Protein AF-A0A2V8J705-F1 (afdb_monomer_lite)

Foldseek 3Di:
DDPDFAAAEPPDDVVVLVVCCVVVVPPWHFHAHPVPGTDDIDD

Radius of gyration: 10.01 Å; chains: 1; bounding box: 18×26×25 Å

Structure (mmCIF, N/CA/C/O backbone):
data_AF-A0A2V8J705-F1
#
_entry.id   AF-A0A2V8J705-F1
#
loop_
_atom_site.group_PDB
_atom_site.id
_atom_site.type_symbol
_atom_site.label_atom_id
_atom_site.label_alt_id
_atom_site.label_comp_id
_atom_site.label_asym_id
_atom_site.label_entity_id
_atom_site.label_seq_id
_atom_site.pdbx_PDB_ins_code
_atom_site.Cartn_x
_atom_site.Cartn_y
_atom_site.Cartn_z
_atom_site.occupancy
_atom_site.B_iso_or_equiv
_atom_site.auth_seq_id
_atom_site.auth_comp_id
_atom_site.auth_asym_id
_atom_site.auth_atom_id
_atom_site.pdbx_PDB_model_num
ATOM 1 N N . MET A 1 1 ? 1.075 17.219 1.906 1.00 64.75 1 MET A N 1
ATOM 2 C CA . MET A 1 1 ? 1.822 16.748 0.724 1.00 64.75 1 MET A CA 1
ATOM 3 C C . 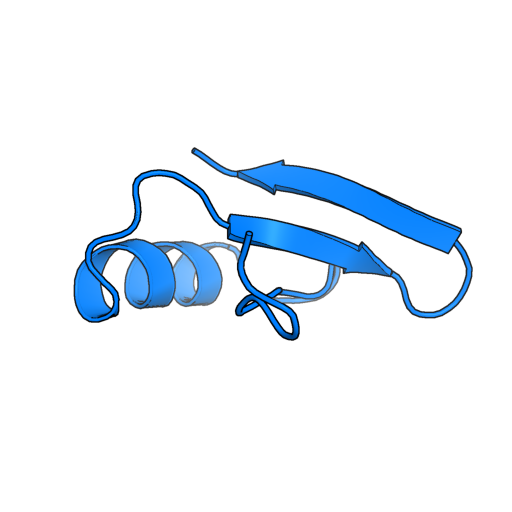MET A 1 1 ? 2.908 15.836 1.256 1.00 64.75 1 MET A C 1
ATOM 5 O O . MET A 1 1 ? 3.695 16.306 2.068 1.00 64.75 1 MET A O 1
ATOM 9 N N . THR A 1 2 ? 2.859 14.549 0.919 1.00 79.12 2 THR A N 1
ATOM 10 C CA . THR A 1 2 ? 3.847 13.549 1.354 1.00 79.12 2 THR A CA 1
ATOM 11 C C . THR A 1 2 ? 4.853 13.388 0.229 1.00 79.12 2 THR A C 1
ATOM 13 O O . THR A 1 2 ? 4.450 13.184 -0.911 1.00 79.12 2 THR A O 1
ATOM 16 N N . THR A 1 3 ? 6.134 13.556 0.537 1.00 81.12 3 THR A N 1
ATOM 17 C CA . THR A 1 3 ? 7.201 13.582 -0.472 1.00 81.12 3 THR A CA 1
ATOM 18 C C . THR A 1 3 ? 7.507 12.196 -1.039 1.00 81.12 3 THR A C 1
ATOM 20 O O . THR A 1 3 ? 7.956 12.110 -2.171 1.00 81.12 3 THR A O 1
ATOM 23 N N . ASP A 1 4 ? 7.233 11.141 -0.271 1.00 84.19 4 ASP A N 1
ATOM 24 C CA . ASP A 1 4 ? 7.530 9.753 -0.628 1.00 84.19 4 ASP A CA 1
ATOM 25 C C . ASP A 1 4 ? 6.370 8.860 -0.146 1.00 84.19 4 ASP A C 1
ATOM 27 O O . ASP A 1 4 ? 6.373 8.389 0.996 1.00 84.19 4 ASP A O 1
ATOM 31 N N . PRO A 1 5 ? 5.260 8.788 -0.905 1.00 87.44 5 PRO A N 1
ATOM 32 C CA . PRO A 1 5 ? 4.145 7.920 -0.555 1.00 87.44 5 PRO A CA 1
ATOM 33 C C . PRO A 1 5 ? 4.536 6.449 -0.732 1.00 87.44 5 PRO A C 1
ATOM 35 O O . PRO A 1 5 ? 5.365 6.115 -1.569 1.00 87.44 5 PRO A O 1
ATOM 38 N N . ILE A 1 6 ? 3.891 5.567 0.028 1.00 89.00 6 ILE A N 1
ATOM 39 C CA . ILE A 1 6 ? 3.974 4.123 -0.213 1.00 89.00 6 ILE A CA 1
ATOM 40 C C . ILE A 1 6 ? 3.247 3.837 -1.529 1.00 89.00 6 ILE A C 1
ATOM 42 O O . ILE A 1 6 ? 2.126 4.313 -1.714 1.00 89.00 6 ILE A O 1
ATOM 46 N N . THR A 1 7 ? 3.883 3.085 -2.421 1.00 91.62 7 THR A N 1
ATOM 47 C CA . THR A 1 7 ? 3.374 2.715 -3.748 1.00 91.62 7 THR A CA 1
ATOM 48 C C . THR A 1 7 ? 3.572 1.224 -3.984 1.00 91.62 7 THR A C 1
ATOM 50 O O . THR A 1 7 ? 4.459 0.630 -3.374 1.00 91.62 7 THR A O 1
ATOM 53 N N . VAL A 1 8 ? 2.784 0.642 -4.884 1.00 93.00 8 VAL A N 1
ATOM 54 C CA . VAL A 1 8 ? 2.933 -0.754 -5.340 1.00 93.00 8 VAL A CA 1
ATOM 55 C C . VAL A 1 8 ? 3.172 -0.798 -6.847 1.00 93.00 8 VAL A C 1
ATOM 57 O O . VAL A 1 8 ? 2.800 0.142 -7.551 1.00 93.00 8 VAL A O 1
ATOM 60 N N . SER A 1 9 ? 3.784 -1.868 -7.340 1.00 92.31 9 SER A N 1
ATOM 61 C CA . SER A 1 9 ? 3.928 -2.148 -8.770 1.00 92.31 9 SER A CA 1
ATOM 62 C C . SER A 1 9 ? 2.630 -2.733 -9.343 1.00 92.31 9 SER A C 1
ATOM 64 O O . SER A 1 9 ? 1.920 -3.443 -8.627 1.00 92.31 9 SER A O 1
ATOM 66 N N . PRO A 1 10 ? 2.294 -2.500 -10.627 1.00 90.69 10 PRO A N 1
ATOM 67 C CA . PRO A 1 10 ? 1.204 -3.229 -11.284 1.00 90.69 10 PRO A CA 1
ATOM 68 C C . PRO A 1 10 ? 1.443 -4.747 -11.366 1.00 90.69 10 PRO A C 1
ATOM 70 O O . PRO A 1 10 ? 0.486 -5.494 -11.566 1.00 90.69 10 PRO A O 1
ATOM 73 N N . ASP A 1 11 ? 2.692 -5.199 -11.215 1.00 91.19 11 ASP A N 1
ATOM 74 C CA . ASP A 1 11 ? 3.056 -6.619 -11.174 1.00 91.19 11 ASP A CA 1
ATOM 75 C C . ASP A 1 11 ? 2.933 -7.245 -9.769 1.00 91.19 11 ASP A C 1
ATOM 77 O O . ASP A 1 11 ? 3.061 -8.465 -9.640 1.00 91.19 11 ASP A O 1
ATOM 81 N N . ASP A 1 12 ? 2.695 -6.438 -8.725 1.00 89.75 12 ASP A N 1
ATOM 82 C CA . ASP A 1 12 ? 2.544 -6.933 -7.354 1.00 89.75 12 ASP A CA 1
ATOM 83 C C . ASP A 1 12 ? 1.192 -7.636 -7.156 1.00 89.75 12 ASP A C 1
ATOM 85 O O . ASP A 1 12 ? 0.173 -7.309 -7.775 1.00 89.75 12 ASP A O 1
ATOM 89 N N . ASP A 1 13 ? 1.158 -8.602 -6.236 1.00 91.88 13 ASP A N 1
ATOM 90 C CA . ASP A 1 13 ? -0.075 -9.299 -5.887 1.00 91.88 13 ASP A CA 1
ATOM 91 C C . ASP A 1 13 ? -1.087 -8.333 -5.247 1.00 91.88 13 ASP A C 1
ATOM 93 O O . ASP A 1 13 ? -0.821 -7.675 -4.238 1.00 91.88 13 ASP A O 1
ATOM 97 N N . LEU A 1 14 ? -2.319 -8.317 -5.768 1.00 89.50 14 LEU A N 1
ATOM 98 C CA . LEU A 1 14 ? -3.397 -7.467 -5.243 1.00 89.50 14 LEU A CA 1
ATOM 99 C C . LEU A 1 14 ? -3.660 -7.706 -3.745 1.00 89.50 14 LEU A C 1
ATOM 101 O O . LEU A 1 14 ? -4.048 -6.788 -3.024 1.00 89.50 14 LEU A O 1
ATOM 105 N N . ALA A 1 15 ? -3.462 -8.939 -3.272 1.00 92.00 15 ALA A N 1
ATOM 106 C CA . ALA A 1 15 ? -3.599 -9.272 -1.859 1.00 92.00 15 ALA A CA 1
ATOM 107 C C . ALA A 1 15 ? -2.604 -8.491 -0.986 1.00 92.00 15 ALA A C 1
ATOM 109 O O . ALA A 1 15 ? -3.002 -7.958 0.047 1.00 92.00 15 ALA A O 1
ATOM 110 N N . GLU A 1 16 ? -1.355 -8.360 -1.432 1.00 90.62 16 GLU A N 1
ATOM 111 C CA . GLU A 1 16 ? -0.306 -7.616 -0.729 1.00 90.62 16 GLU A CA 1
ATOM 112 C C . GLU A 1 16 ? -0.622 -6.113 -0.704 1.00 90.62 16 GLU A C 1
ATOM 114 O O . GLU A 1 16 ? -0.530 -5.467 0.342 1.00 90.62 16 GLU A O 1
ATOM 119 N N . ALA A 1 17 ? -1.130 -5.567 -1.815 1.00 90.62 17 ALA A N 1
ATOM 120 C CA . ALA A 1 17 ? -1.598 -4.182 -1.867 1.00 90.62 17 ALA A CA 1
ATOM 121 C C . ALA A 1 17 ? -2.742 -3.912 -0.868 1.00 90.62 17 ALA A C 1
ATOM 123 O O . ALA A 1 17 ? -2.757 -2.877 -0.198 1.00 90.62 17 ALA A O 1
ATOM 124 N N . VAL A 1 18 ? -3.689 -4.846 -0.724 1.00 91.50 18 VAL A N 1
ATOM 125 C CA . VAL A 1 18 ? -4.793 -4.733 0.246 1.00 91.50 18 VAL A CA 1
ATOM 126 C C . VAL A 1 18 ? -4.301 -4.863 1.688 1.00 91.50 18 VAL A C 1
ATOM 128 O O . VAL A 1 18 ? -4.770 -4.124 2.558 1.00 91.50 18 VAL A O 1
ATOM 131 N N . GLU A 1 19 ? -3.358 -5.766 1.959 1.00 92.56 19 GLU A N 1
ATOM 132 C CA . GLU A 1 19 ? -2.731 -5.870 3.280 1.00 92.56 19 GLU A CA 1
ATOM 133 C C . GLU A 1 19 ? -2.050 -4.550 3.661 1.00 92.56 19 GLU A C 1
ATOM 135 O O . GLU A 1 19 ? -2.330 -4.014 4.737 1.00 92.56 19 GLU A O 1
ATOM 140 N N . LEU A 1 20 ? -1.297 -3.943 2.740 1.00 91.38 20 LEU A N 1
ATOM 141 C CA . LEU A 1 20 ? -0.676 -2.631 2.938 1.00 91.38 20 LEU A CA 1
ATOM 142 C C . LEU A 1 20 ? -1.700 -1.528 3.235 1.00 91.38 20 LEU A C 1
ATOM 144 O O . LEU A 1 20 ? -1.471 -0.715 4.134 1.00 91.38 20 LEU A O 1
ATOM 148 N N . LEU A 1 21 ? -2.841 -1.502 2.535 1.00 90.88 21 LEU A N 1
ATOM 149 C CA . LEU A 1 21 ? -3.917 -0.536 2.805 1.00 90.88 21 LEU A CA 1
ATOM 150 C C . LEU A 1 21 ? -4.418 -0.632 4.256 1.00 90.88 21 LEU A C 1
ATOM 152 O O . LEU A 1 21 ? -4.603 0.390 4.929 1.00 90.88 21 LEU A O 1
ATOM 156 N N . ILE A 1 22 ? -4.600 -1.857 4.756 1.00 92.75 22 ILE A N 1
ATOM 157 C CA . ILE A 1 22 ? -5.071 -2.130 6.120 1.00 92.75 22 ILE A CA 1
ATOM 158 C C . ILE A 1 22 ? -3.991 -1.781 7.150 1.00 92.75 22 ILE A C 1
ATOM 160 O O . ILE A 1 22 ? -4.280 -1.088 8.132 1.00 92.75 22 ILE A O 1
ATOM 164 N N . GLU A 1 23 ? -2.757 -2.239 6.934 1.00 93.12 23 GLU A N 1
ATOM 165 C CA . GLU A 1 23 ? -1.635 -2.037 7.856 1.00 93.12 23 GLU A CA 1
ATOM 166 C C . GLU A 1 23 ? -1.288 -0.555 8.016 1.00 93.12 23 GLU A C 1
ATOM 168 O O . GLU A 1 23 ? -1.126 -0.061 9.137 1.00 93.12 23 GLU A O 1
ATOM 173 N N . GLN A 1 24 ? -1.243 0.174 6.900 1.00 90.88 24 GLN A N 1
ATOM 174 C CA . GLN A 1 24 ? -0.904 1.596 6.862 1.00 90.88 24 GLN A CA 1
ATOM 175 C C . GLN A 1 24 ? -2.121 2.503 7.113 1.00 90.88 24 GLN A C 1
ATOM 177 O O . GLN A 1 24 ? -1.968 3.718 7.256 1.00 90.88 24 GLN A O 1
ATOM 182 N N . LYS A 1 25 ? -3.331 1.927 7.221 1.00 91.12 25 LYS A N 1
ATOM 183 C CA . LYS A 1 25 ? -4.609 2.632 7.450 1.00 91.12 25 LYS A CA 1
ATOM 184 C C . LYS A 1 25 ? -4.862 3.755 6.443 1.00 91.12 25 LYS A C 1
ATOM 186 O O . LYS A 1 25 ? -5.335 4.838 6.800 1.00 91.12 25 LYS A O 1
ATOM 191 N N . ILE A 1 26 ? -4.537 3.491 5.187 1.00 89.94 26 ILE A N 1
ATOM 192 C CA . ILE A 1 26 ? -4.706 4.411 4.063 1.00 89.94 26 ILE A CA 1
ATOM 193 C C . ILE A 1 26 ? -5.872 3.932 3.204 1.00 89.94 26 ILE A C 1
ATOM 195 O O . ILE A 1 26 ? -6.058 2.742 2.992 1.00 89.94 26 ILE A O 1
ATOM 199 N N . GLY A 1 27 ? -6.687 4.880 2.739 1.00 88.81 27 GLY A N 1
ATOM 200 C CA . GLY A 1 27 ? -7.850 4.594 1.892 1.00 88.81 27 GLY A CA 1
ATOM 201 C C . GLY A 1 27 ? -7.508 4.433 0.413 1.00 88.81 27 GLY A C 1
ATOM 202 O O . GLY A 1 27 ? -8.413 4.289 -0.395 1.00 88.81 27 GLY A O 1
ATOM 203 N N . GLY A 1 28 ? -6.229 4.523 0.052 1.00 90.25 28 GLY A N 1
ATOM 204 C CA . GLY A 1 28 ? -5.784 4.227 -1.293 1.00 90.25 28 GLY A CA 1
ATOM 205 C C . GLY A 1 28 ? -4.268 4.212 -1.419 1.00 90.25 28 GLY A C 1
ATOM 206 O O . GLY A 1 28 ? -3.570 4.916 -0.681 1.00 90.25 28 GLY A O 1
ATOM 207 N N . ILE A 1 29 ? -3.782 3.396 -2.349 1.00 92.12 29 ILE A N 1
ATOM 208 C CA . ILE A 1 29 ? -2.367 3.187 -2.637 1.00 92.12 29 ILE A CA 1
ATOM 209 C C . ILE A 1 29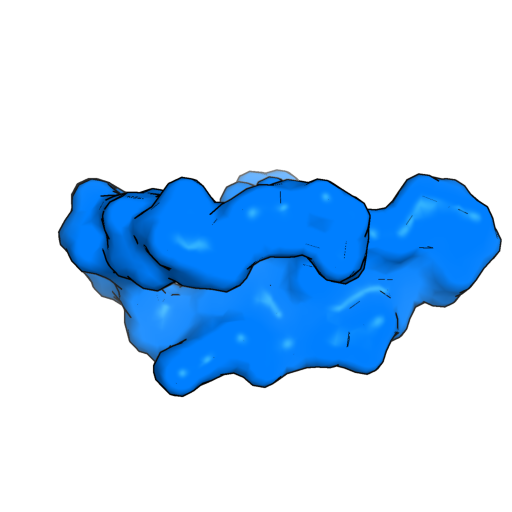 ? -2.132 3.446 -4.133 1.00 92.12 29 ILE A C 1
ATOM 211 O O . ILE A 1 29 ? -2.865 2.913 -4.971 1.00 92.12 29 ILE A O 1
ATOM 215 N N . PRO A 1 30 ? -1.178 4.317 -4.501 1.00 92.25 30 PRO A N 1
ATOM 216 C CA . PRO A 1 30 ? -0.833 4.543 -5.894 1.00 92.25 30 PRO A CA 1
ATOM 217 C C . PRO A 1 30 ? -0.090 3.328 -6.452 1.00 92.25 30 PRO A C 1
ATOM 219 O O . PRO A 1 30 ? 0.841 2.818 -5.825 1.00 92.25 30 PRO A O 1
ATOM 222 N N . VAL A 1 31 ? -0.482 2.915 -7.651 1.00 92.06 31 VAL A N 1
ATOM 223 C CA . VAL A 1 31 ? 0.197 1.893 -8.444 1.00 92.06 31 VAL A CA 1
ATOM 224 C C . VAL A 1 31 ? 1.146 2.601 -9.404 1.00 92.06 31 VAL A C 1
ATOM 226 O O . VAL A 1 31 ? 0.709 3.418 -10.221 1.00 92.06 31 VAL A O 1
ATOM 229 N N . VAL A 1 32 ? 2.441 2.331 -9.284 1.00 93.38 32 VAL A N 1
ATOM 230 C CA . VAL A 1 32 ? 3.505 2.982 -10.053 1.00 93.38 32 VAL A CA 1
ATOM 231 C C . VAL A 1 32 ? 4.302 1.923 -10.798 1.00 93.38 32 VAL A C 1
ATOM 233 O O . VA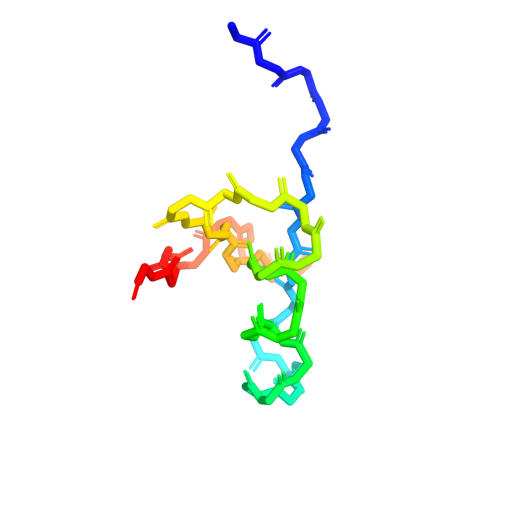L A 1 32 ? 4.810 0.984 -10.199 1.00 93.38 32 VAL A O 1
ATOM 236 N N . ASP A 1 33 ? 4.428 2.112 -12.103 1.00 90.62 33 ASP A N 1
ATOM 237 C CA . ASP A 1 33 ? 5.280 1.330 -12.987 1.00 90.62 33 ASP A CA 1
ATOM 238 C C . ASP A 1 33 ? 6.614 2.066 -13.189 1.00 90.62 33 ASP A C 1
ATOM 240 O O . ASP A 1 33 ? 6.645 3.285 -13.382 1.00 90.62 33 ASP A O 1
ATOM 244 N N . GLU A 1 34 ? 7.738 1.350 -13.134 1.00 83.69 34 GLU A N 1
ATOM 245 C CA . GLU A 1 34 ? 9.071 1.958 -13.267 1.00 83.69 34 GLU A CA 1
ATOM 246 C C . GLU A 1 34 ? 9.336 2.567 -14.657 1.00 83.69 34 GLU A C 1
ATOM 248 O O . GLU A 1 34 ? 10.143 3.494 -14.781 1.00 83.69 34 GLU A O 1
ATOM 253 N N . ALA A 1 35 ? 8.678 2.069 -15.705 1.00 86.31 35 ALA A N 1
ATOM 254 C CA . ALA A 1 35 ? 8.820 2.555 -17.071 1.00 86.31 35 ALA A CA 1
ATOM 255 C C . ALA A 1 35 ? 7.835 3.688 -17.400 1.00 86.31 35 ALA A C 1
ATOM 257 O O . ALA A 1 35 ? 8.212 4.631 -18.103 1.00 86.31 35 ALA A O 1
ATOM 258 N N . GLU A 1 36 ? 6.594 3.607 -16.909 1.00 80.88 36 GLU A 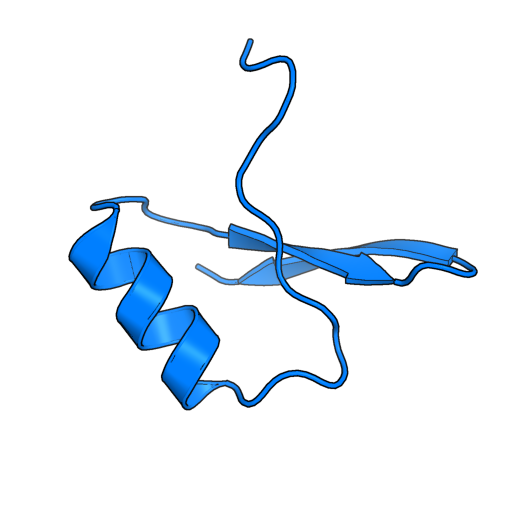N 1
ATOM 259 C CA . GLU A 1 36 ? 5.510 4.529 -17.293 1.00 80.88 36 GLU A CA 1
ATOM 260 C C . GLU A 1 36 ? 5.145 5.566 -16.211 1.00 80.88 36 GLU A C 1
ATOM 262 O O . GLU A 1 36 ? 4.522 6.588 -16.515 1.00 80.88 36 GLU A O 1
ATOM 267 N N . GLY A 1 37 ? 5.594 5.376 -14.967 1.00 85.88 37 GLY A N 1
ATOM 268 C CA . GLY A 1 37 ? 5.263 6.232 -13.829 1.00 85.88 37 GLY A CA 1
ATOM 269 C C . GLY A 1 37 ? 3.949 5.827 -13.155 1.00 85.88 37 GLY A C 1
ATOM 270 O O . GLY A 1 37 ? 3.633 4.650 -13.046 1.00 85.88 37 GLY A O 1
ATOM 271 N N . LEU A 1 38 ? 3.181 6.791 -12.633 1.00 86.75 38 LEU A N 1
ATOM 272 C CA . LEU A 1 38 ? 1.898 6.495 -11.980 1.00 86.75 38 LEU A CA 1
ATOM 273 C C . LEU A 1 38 ? 0.897 5.927 -12.998 1.00 86.75 38 LEU A C 1
ATOM 275 O O . LEU A 1 38 ? 0.515 6.632 -13.933 1.00 86.75 38 LEU A O 1
ATOM 279 N N . VAL A 1 39 ? 0.421 4.708 -12.754 1.00 88.69 39 VAL A N 1
ATOM 280 C CA . VAL A 1 39 ? -0.521 4.009 -13.637 1.00 88.69 39 VAL A CA 1
ATOM 281 C C . VAL A 1 39 ? -1.948 4.095 -13.103 1.00 88.69 39 VAL A C 1
ATOM 283 O O . VAL A 1 39 ? -2.858 4.492 -13.829 1.00 88.69 39 VAL A O 1
ATOM 286 N N . GLU A 1 40 ? -2.153 3.767 -11.823 1.00 86.31 40 GLU A N 1
ATOM 287 C CA . GLU A 1 40 ? -3.489 3.650 -11.224 1.00 86.31 40 GLU A CA 1
ATOM 288 C C . GLU A 1 40 ? -3.489 4.018 -9.728 1.00 86.31 40 GLU A C 1
ATOM 290 O O . GLU A 1 40 ? -2.445 4.239 -9.116 1.00 86.31 40 GLU A O 1
ATOM 295 N N . ILE A 1 41 ? -4.674 4.116 -9.123 1.00 88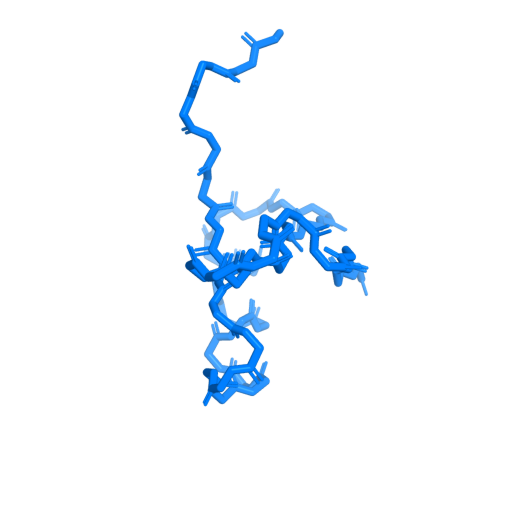.75 41 ILE A N 1
ATOM 296 C CA . ILE A 1 41 ? -4.863 4.218 -7.674 1.00 88.75 41 ILE A CA 1
ATOM 297 C C . ILE A 1 41 ? -5.850 3.133 -7.251 1.00 88.75 41 ILE A C 1
ATOM 299 O O . ILE A 1 41 ? -6.996 3.135 -7.700 1.00 88.75 41 ILE A O 1
ATOM 303 N N . VAL A 1 42 ? -5.420 2.257 -6.345 1.00 86.06 42 VAL A N 1
ATOM 304 C CA . 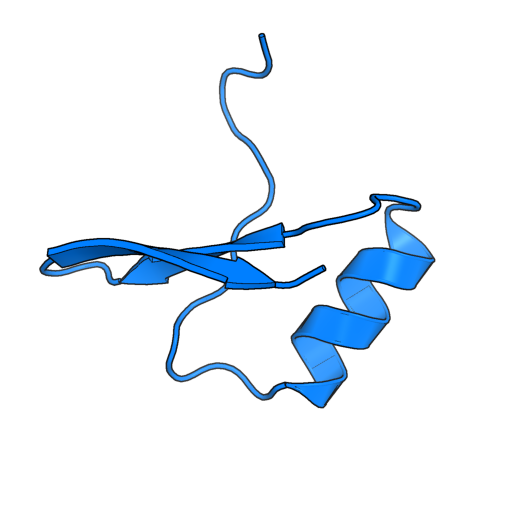VAL A 1 42 ? -6.284 1.254 -5.709 1.00 86.06 42 VAL A CA 1
ATOM 305 C C . VAL A 1 42 ? -6.882 1.866 -4.444 1.00 86.06 42 VAL A C 1
ATOM 307 O O . VAL A 1 42 ? -6.164 2.530 -3.698 1.00 86.06 42 VAL A O 1
ATOM 310 N N . THR A 1 43 ? -8.185 1.677 -4.217 1.00 83.50 43 THR A N 1
ATOM 311 C CA . THR A 1 43 ? -8.978 2.247 -3.108 1.00 83.50 43 THR A CA 1
ATOM 312 C C . THR A 1 43 ? -9.971 1.235 -2.555 1.00 83.50 43 THR A C 1
ATOM 314 O O . THR A 1 43 ? -10.378 0.321 -3.304 1.00 83.50 43 THR A O 1
#

Sequence (43 aa):
MTTDPITVSPDDDLAEAVELLIEQKIGGIPVVDEAEGLVEIVT

pLDDT: mean 88.59, std 5.09, range [64.75, 93.38]

Secondary structure (DSSP, 8-state):
--SS---B-TTS-HHHHHHHHHHHT-S-EEEEETTTEEEEEE-